Protein AF-A0A8T1TJT4-F1 (afdb_monomer_lite)

Foldseek 3Di:
DDDDDDDDPPDDPDPDDDDDDDDDDDDDDPDPPDPPPPPPPDPPDDDPVNVVVVVVVVVVVVVVVVVVVVVVVVVVVVVVVVVVVVVVVVVVVVVVVVVVVVVVVPPDDD

pLDDT: mean 75.0, std 23.36, range [30.12, 98.81]

Sequence (110 aa):
AEDVKPIDLTVQVELGGAEAPARPAGEEGAADGGPADHSYSLSSGTTAEELLRKLNEQRDIIALLQVKMKEMKGSIRRLRLAEAQLREEIREKDRLLHAASAGARKRPGL

Structure (mmCIF, N/CA/C/O backbone):
data_AF-A0A8T1TJT4-F1
#
_entry.id   AF-A0A8T1TJT4-F1
#
loop_
_atom_site.group_PDB
_atom_site.id
_atom_site.type_symbol
_atom_site.label_atom_id
_atom_site.label_alt_id
_atom_site.label_comp_id
_atom_site.label_asym_id
_atom_site.label_entity_id
_atom_site.label_seq_id
_atom_site.pdbx_PDB_ins_code
_atom_site.Cartn_x
_atom_site.Cartn_y
_atom_site.Cartn_z
_atom_site.occupancy
_atom_site.B_iso_or_equiv
_atom_site.auth_seq_id
_atom_site.auth_comp_id
_atom_site.auth_asym_id
_atom_site.auth_atom_id
_atom_site.pdbx_PDB_model_num
ATOM 1 N N . ALA A 1 1 ? -5.497 32.838 2.176 1.00 50.53 1 ALA A N 1
ATOM 2 C CA . ALA A 1 1 ? -4.941 31.968 1.127 1.00 50.53 1 ALA A CA 1
ATOM 3 C C . ALA A 1 1 ? -3.753 32.718 0.563 1.00 50.53 1 ALA A C 1
ATOM 5 O O . ALA A 1 1 ? -3.949 33.828 0.090 1.00 50.53 1 ALA A O 1
ATOM 6 N N . GLU A 1 2 ? -2.541 32.217 0.780 1.00 54.00 2 GLU A N 1
ATOM 7 C CA . GLU A 1 2 ? -1.324 32.880 0.309 1.00 54.00 2 GLU A CA 1
ATOM 8 C C . GLU A 1 2 ? -1.183 32.650 -1.197 1.00 54.00 2 GLU A C 1
ATOM 10 O O . GLU A 1 2 ? -1.277 31.516 -1.668 1.00 54.00 2 GLU A O 1
ATOM 15 N N . ASP A 1 3 ? -1.028 33.742 -1.943 1.00 62.88 3 ASP A N 1
ATOM 16 C CA . ASP A 1 3 ? -0.839 33.744 -3.391 1.00 62.88 3 ASP A CA 1
ATOM 17 C C . ASP A 1 3 ? 0.568 33.220 -3.710 1.00 62.88 3 ASP A C 1
ATOM 19 O O . ASP A 1 3 ? 1.569 33.934 -3.590 1.00 62.88 3 ASP A O 1
ATOM 23 N N . VAL A 1 4 ? 0.662 31.942 -4.076 1.00 67.19 4 VAL A N 1
ATOM 24 C CA . VAL A 1 4 ? 1.921 31.335 -4.515 1.00 67.19 4 VAL A CA 1
ATOM 25 C C . VAL A 1 4 ? 2.148 31.732 -5.969 1.00 67.19 4 VAL A C 1
ATOM 27 O O . VAL A 1 4 ? 1.482 31.232 -6.876 1.00 67.19 4 VAL A O 1
ATOM 30 N N . LYS A 1 5 ? 3.087 32.654 -6.197 1.00 67.62 5 LYS A N 1
ATOM 31 C CA . LYS A 1 5 ? 3.474 33.060 -7.552 1.00 67.62 5 LYS A CA 1
ATOM 32 C C . LYS A 1 5 ? 4.112 31.877 -8.296 1.00 67.62 5 LYS A C 1
ATOM 34 O O . LYS A 1 5 ? 4.895 31.142 -7.689 1.00 67.62 5 LYS A O 1
ATOM 39 N N . PRO A 1 6 ? 3.798 31.684 -9.588 1.00 69.06 6 PRO A N 1
ATOM 40 C CA . PRO A 1 6 ? 4.359 30.590 -10.365 1.00 69.06 6 PRO A CA 1
ATOM 41 C C . PRO A 1 6 ? 5.875 30.753 -10.492 1.00 69.06 6 PRO A C 1
ATOM 43 O O . PRO A 1 6 ? 6.378 31.852 -10.722 1.00 69.06 6 PRO A O 1
ATOM 46 N N . ILE A 1 7 ? 6.588 29.642 -10.319 1.00 69.62 7 I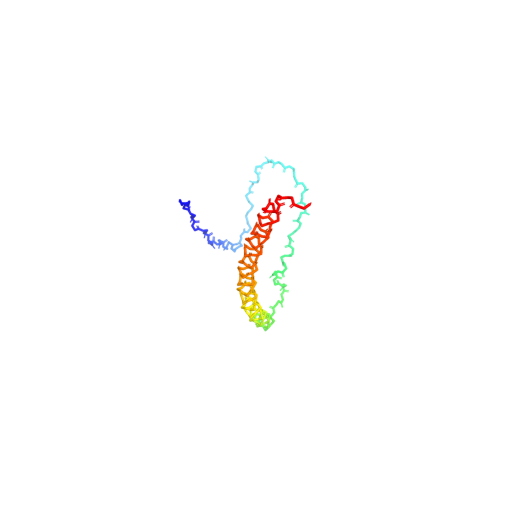LE A N 1
ATOM 47 C CA . ILE A 1 7 ? 8.034 29.563 -10.516 1.00 69.62 7 ILE A CA 1
ATOM 48 C C . ILE A 1 7 ? 8.310 29.734 -12.009 1.00 69.62 7 ILE A C 1
ATOM 50 O O . ILE A 1 7 ? 7.795 28.968 -12.825 1.00 69.62 7 ILE A O 1
ATOM 54 N N . ASP A 1 8 ? 9.111 30.739 -12.347 1.00 65.25 8 ASP A N 1
ATOM 55 C CA . ASP A 1 8 ? 9.571 30.956 -13.711 1.00 65.25 8 ASP A CA 1
ATOM 56 C C . ASP A 1 8 ? 10.710 29.977 -14.024 1.00 65.25 8 ASP A C 1
ATOM 58 O O . ASP A 1 8 ? 11.727 29.938 -13.329 1.00 65.25 8 ASP A O 1
ATOM 62 N N . LEU A 1 9 ? 10.501 29.128 -15.031 1.00 61.22 9 LEU A N 1
ATOM 63 C CA . LEU A 1 9 ? 11.419 28.056 -15.433 1.00 61.22 9 LEU A CA 1
ATOM 64 C C . LEU A 1 9 ? 12.223 28.427 -16.685 1.00 61.22 9 LEU A C 1
ATOM 66 O O . LEU A 1 9 ? 12.801 27.548 -17.326 1.00 61.22 9 LEU A O 1
ATOM 70 N N . THR A 1 10 ? 12.270 29.707 -17.065 1.00 62.38 10 THR A N 1
ATOM 71 C CA . THR A 1 10 ? 13.118 30.143 -18.176 1.00 62.38 10 THR A CA 1
ATOM 72 C C . THR A 1 10 ? 14.591 30.062 -17.781 1.00 62.38 10 THR A C 1
ATOM 74 O O . THR A 1 10 ? 15.169 30.999 -17.232 1.00 62.38 10 THR A O 1
ATOM 77 N N . VAL A 1 11 ? 15.208 28.919 -18.072 1.00 62.62 11 VAL A N 1
ATOM 78 C CA . VAL A 1 11 ? 16.658 28.734 -18.017 1.00 62.62 11 VAL A CA 1
ATOM 79 C C . VAL A 1 11 ? 17.251 29.401 -19.256 1.00 62.62 11 VAL A C 1
ATOM 81 O O . VAL A 1 11 ? 17.084 28.912 -20.374 1.00 62.62 11 VAL A O 1
ATOM 84 N N . GLN A 1 12 ? 17.912 30.543 -19.069 1.00 49.00 12 GLN A N 1
ATOM 85 C CA . GLN A 1 12 ? 18.697 31.176 -20.125 1.00 49.00 12 GLN A CA 1
ATOM 86 C C . GLN A 1 12 ? 19.932 30.307 -20.381 1.00 49.00 12 GLN A C 1
ATOM 88 O O . GLN A 1 12 ? 20.822 30.208 -19.540 1.00 49.00 12 GLN A O 1
ATOM 93 N N . VAL A 1 13 ? 19.955 29.624 -21.524 1.00 55.56 13 VAL A N 1
ATOM 94 C CA . VAL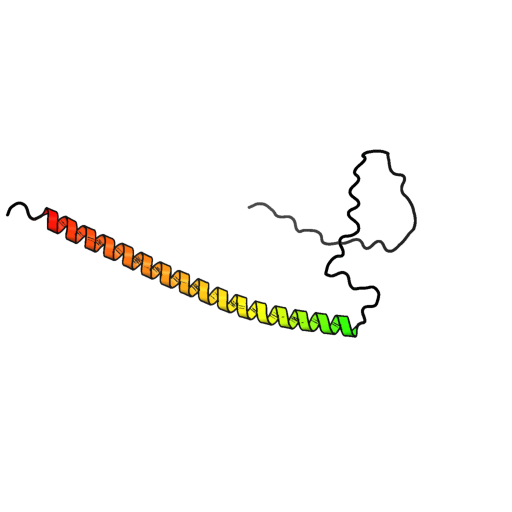 A 1 13 ? 21.132 28.886 -21.990 1.00 55.56 13 VAL A CA 1
ATOM 95 C C . VAL A 1 13 ? 22.000 29.869 -22.768 1.00 55.56 13 VAL A C 1
ATOM 97 O O . VAL A 1 13 ? 21.801 30.065 -23.965 1.00 55.56 13 VAL A O 1
ATOM 100 N N . GLU A 1 14 ? 22.948 30.513 -22.090 1.00 47.53 14 GLU A N 1
ATOM 101 C CA . GLU A 1 14 ? 24.001 31.270 -22.767 1.00 47.53 14 GLU A CA 1
ATOM 102 C C . GLU A 1 14 ? 25.091 30.304 -23.239 1.00 47.53 14 GLU A C 1
ATOM 104 O O . GLU A 1 14 ? 25.872 29.747 -22.466 1.00 47.53 14 GLU A O 1
ATOM 109 N N . LEU A 1 15 ? 25.099 30.065 -24.549 1.00 39.81 15 LEU A N 1
ATOM 110 C CA . LEU A 1 15 ? 26.085 29.251 -25.239 1.00 39.81 15 LEU A CA 1
ATOM 111 C C . LEU A 1 15 ? 27.295 30.125 -25.611 1.00 39.81 15 LEU A C 1
ATOM 113 O O . LEU A 1 15 ? 27.286 30.781 -26.644 1.00 39.81 15 LEU A O 1
ATOM 117 N N . GLY A 1 16 ? 28.338 30.089 -24.779 1.00 39.78 16 GLY A N 1
ATOM 118 C CA . GLY A 1 16 ? 29.734 30.313 -25.172 1.00 39.78 16 GLY A CA 1
ATOM 119 C C . GLY A 1 16 ? 30.153 31.726 -25.603 1.00 39.78 16 GLY A C 1
ATOM 120 O O . GLY A 1 16 ? 29.952 32.141 -26.739 1.00 39.78 16 GLY A O 1
ATOM 121 N N . GLY A 1 17 ? 30.927 32.385 -24.742 1.00 30.12 17 GLY A N 1
ATOM 122 C CA . GLY A 1 17 ? 31.784 33.510 -25.105 1.00 30.12 17 GLY A CA 1
ATOM 123 C C . GLY A 1 17 ? 32.783 33.761 -23.986 1.00 30.12 17 GLY A C 1
ATOM 124 O O . GLY A 1 17 ? 32.392 34.069 -22.867 1.00 30.12 17 GLY A O 1
ATOM 125 N N . ALA A 1 18 ? 34.070 33.555 -24.260 1.00 45.47 18 ALA A N 1
ATOM 126 C CA . ALA A 1 18 ? 35.136 33.877 -23.326 1.00 45.47 18 ALA A CA 1
ATOM 127 C C . ALA A 1 18 ? 35.182 35.394 -23.113 1.00 45.47 18 ALA A C 1
ATOM 129 O O . ALA A 1 18 ? 35.742 36.112 -23.934 1.00 45.47 18 ALA A O 1
ATOM 130 N N . GLU A 1 19 ? 34.625 35.876 -22.008 1.00 32.44 19 GLU A N 1
ATOM 131 C CA . GLU A 1 19 ? 34.892 37.226 -21.530 1.00 32.44 19 GLU A CA 1
ATOM 132 C C . GLU A 1 19 ? 34.807 37.244 -20.006 1.00 32.44 19 GLU A C 1
ATOM 134 O O . GLU A 1 19 ? 33.792 36.911 -19.398 1.00 32.44 19 GLU A O 1
ATOM 139 N N . ALA A 1 20 ? 35.937 37.554 -19.378 1.00 46.50 20 ALA A N 1
ATOM 140 C CA . ALA A 1 20 ? 36.029 37.710 -17.940 1.00 46.50 20 ALA A CA 1
ATOM 141 C C . ALA A 1 20 ? 35.336 39.015 -17.519 1.00 46.50 20 ALA A C 1
ATOM 143 O O . ALA A 1 20 ? 35.726 40.073 -18.014 1.00 46.50 20 ALA A O 1
ATOM 144 N N . PRO A 1 21 ? 34.415 39.004 -16.541 1.00 36.53 21 PRO A N 1
ATOM 145 C CA . PRO A 1 21 ? 34.104 40.203 -15.793 1.00 36.53 21 PRO A CA 1
ATOM 146 C C . PRO A 1 21 ? 34.998 40.247 -14.550 1.00 36.53 21 PRO A C 1
ATOM 148 O O . PRO A 1 21 ? 35.087 39.297 -13.768 1.00 36.53 21 PRO A O 1
ATOM 151 N N . ALA A 1 22 ? 35.698 41.367 -14.394 1.00 40.28 22 ALA A N 1
ATOM 152 C CA . ALA A 1 22 ? 36.523 41.677 -13.238 1.00 40.28 22 ALA A CA 1
ATOM 153 C C . ALA A 1 22 ? 35.759 41.428 -11.923 1.00 40.28 22 ALA A C 1
ATOM 155 O O . ALA A 1 22 ? 34.707 42.018 -11.676 1.00 40.28 22 ALA A O 1
ATOM 156 N N . ARG A 1 23 ? 36.309 40.559 -11.067 1.00 40.22 23 ARG A N 1
ATOM 157 C CA . ARG A 1 23 ? 35.850 40.374 -9.684 1.00 40.22 23 ARG A CA 1
ATOM 158 C C . ARG A 1 23 ? 36.155 41.644 -8.876 1.00 40.22 23 ARG A C 1
ATOM 160 O O . ARG A 1 23 ? 37.324 42.034 -8.842 1.00 40.22 23 ARG A O 1
ATOM 167 N N . PRO A 1 24 ? 35.197 42.255 -8.156 1.00 36.44 24 PRO A N 1
ATOM 168 C CA . PRO A 1 24 ? 35.555 43.024 -6.978 1.00 36.44 24 PRO A CA 1
ATOM 169 C C . PRO A 1 24 ? 36.006 42.045 -5.886 1.00 36.44 24 PRO A C 1
ATOM 171 O O . PRO A 1 24 ? 35.391 41.003 -5.660 1.00 36.44 24 PRO A O 1
ATOM 174 N N . ALA A 1 25 ? 37.137 42.364 -5.266 1.00 44.19 25 ALA A N 1
ATOM 175 C CA . ALA A 1 25 ? 37.722 41.618 -4.166 1.00 44.19 25 ALA A CA 1
ATOM 176 C C . ALA A 1 25 ? 36.736 41.481 -2.994 1.00 44.19 25 ALA A C 1
ATOM 178 O O . ALA A 1 25 ? 36.171 42.474 -2.538 1.00 44.19 25 ALA A O 1
ATOM 179 N N . GLY A 1 26 ? 36.581 40.259 -2.489 1.00 36.88 26 GLY A N 1
ATOM 180 C CA . GLY A 1 26 ? 35.827 39.979 -1.275 1.00 36.88 26 GLY A CA 1
ATOM 181 C C . GLY A 1 26 ? 35.605 38.484 -1.075 1.00 36.88 26 GLY A C 1
ATOM 182 O O . GLY A 1 26 ? 34.898 37.864 -1.855 1.00 36.88 26 GLY A O 1
ATOM 183 N N . GLU A 1 27 ? 36.201 37.972 -0.000 1.00 35.03 27 GLU A N 1
ATOM 184 C CA . GLU A 1 27 ? 35.888 36.718 0.698 1.00 35.03 27 GLU A CA 1
ATOM 185 C C . GLU A 1 27 ? 36.524 35.416 0.179 1.00 35.03 27 GLU A C 1
ATOM 187 O O . GLU A 1 27 ? 36.109 34.763 -0.777 1.00 35.03 27 GLU A O 1
ATOM 192 N N . GLU A 1 28 ? 37.570 35.039 0.920 1.00 46.28 28 GLU A N 1
ATOM 193 C CA . GLU A 1 28 ? 38.125 33.701 1.035 1.00 46.28 28 GLU A CA 1
ATOM 194 C C . GLU A 1 28 ? 37.041 32.712 1.478 1.00 46.28 28 GLU A C 1
ATOM 196 O O . GLU A 1 28 ? 36.452 32.824 2.551 1.00 46.28 28 GLU A O 1
ATOM 201 N N . GLY A 1 29 ? 36.821 31.700 0.649 1.00 34.50 29 GLY A N 1
ATOM 202 C CA . GLY A 1 29 ? 36.000 30.543 0.960 1.00 34.50 29 GLY A CA 1
ATOM 203 C C . GLY A 1 29 ? 36.506 29.381 0.131 1.00 34.50 29 GLY A C 1
ATOM 204 O O . GLY A 1 29 ? 35.986 29.101 -0.945 1.00 34.50 29 GLY A O 1
ATOM 205 N N . ALA A 1 30 ? 37.574 28.742 0.606 1.00 47.81 30 ALA A N 1
ATOM 206 C CA . ALA A 1 30 ? 38.040 27.470 0.082 1.00 47.81 30 ALA A CA 1
ATOM 207 C C . ALA A 1 30 ? 36.956 26.407 0.322 1.00 47.81 30 ALA A C 1
ATOM 209 O O . ALA A 1 30 ? 36.901 25.770 1.370 1.00 47.81 30 ALA A O 1
ATOM 210 N N . ALA A 1 31 ? 36.082 26.236 -0.660 1.00 45.81 31 ALA A N 1
ATOM 211 C CA . ALA A 1 31 ? 35.282 25.042 -0.847 1.00 45.81 31 ALA A CA 1
ATOM 212 C C . ALA A 1 31 ? 35.453 24.648 -2.312 1.00 45.81 31 ALA A C 1
ATOM 214 O O . ALA A 1 31 ? 34.653 25.012 -3.171 1.00 45.81 31 ALA A O 1
ATOM 215 N N . ASP A 1 32 ? 36.544 23.933 -2.589 1.00 43.97 32 ASP A N 1
ATOM 216 C CA . ASP A 1 32 ? 36.692 23.117 -3.793 1.00 43.97 32 ASP A CA 1
ATOM 217 C C . ASP A 1 32 ? 35.679 21.964 -3.712 1.00 43.97 32 ASP A C 1
ATOM 219 O O . ASP A 1 32 ? 35.994 20.813 -3.426 1.00 43.97 32 ASP A O 1
ATOM 223 N N . GLY A 1 33 ? 34.403 22.316 -3.848 1.00 42.25 33 GLY A N 1
ATOM 224 C CA . GLY A 1 33 ? 33.363 21.410 -4.283 1.00 42.25 33 GLY A CA 1
ATOM 225 C C . GLY A 1 33 ? 33.403 21.428 -5.797 1.00 42.25 33 GLY A C 1
ATOM 226 O O . GLY A 1 33 ? 32.658 22.186 -6.420 1.00 42.25 33 GLY A O 1
ATOM 227 N N . GLY A 1 34 ? 34.306 20.629 -6.375 1.00 46.41 34 GLY A N 1
ATOM 228 C CA . GLY A 1 34 ? 34.275 20.300 -7.797 1.00 46.41 34 GLY A CA 1
ATOM 229 C C . GLY A 1 34 ? 32.851 19.924 -8.225 1.00 46.41 34 GLY A C 1
ATOM 230 O O . GLY A 1 34 ? 32.058 19.498 -7.375 1.00 46.41 34 GLY A O 1
ATOM 231 N N . PRO A 1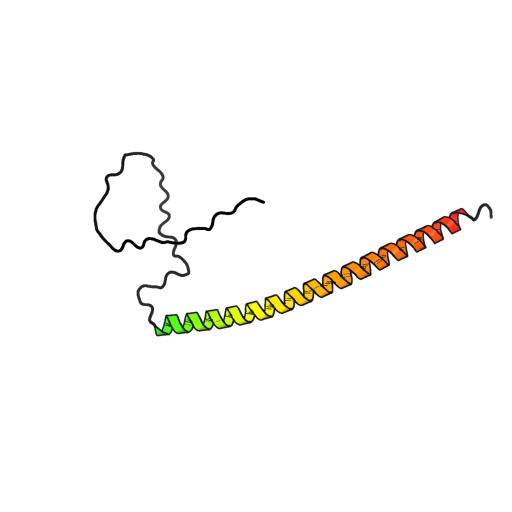 35 ? 32.500 20.131 -9.509 1.00 51.84 35 PRO A N 1
ATOM 232 C CA . PRO A 1 35 ? 31.126 20.034 -9.980 1.00 51.84 35 PRO A CA 1
ATOM 233 C C . PRO A 1 35 ? 30.577 18.703 -9.502 1.00 51.84 35 PRO A C 1
ATOM 235 O O . PRO A 1 35 ? 31.138 17.661 -9.830 1.00 51.84 35 PRO A O 1
ATOM 238 N N . ALA A 1 36 ? 29.546 18.749 -8.657 1.00 56.41 36 ALA A N 1
ATOM 239 C CA . ALA A 1 36 ? 28.845 17.550 -8.257 1.00 56.41 36 ALA A CA 1
ATOM 240 C C . ALA A 1 36 ? 28.534 16.808 -9.554 1.00 56.41 36 ALA A C 1
ATOM 242 O O . ALA A 1 36 ? 27.808 17.348 -10.390 1.00 56.41 36 ALA A O 1
ATOM 243 N N . ASP A 1 37 ? 29.145 15.640 -9.750 1.00 54.94 37 ASP A N 1
ATOM 244 C CA . ASP A 1 37 ? 28.828 14.756 -10.858 1.00 54.94 37 ASP A CA 1
ATOM 245 C C . ASP A 1 37 ? 27.328 14.490 -10.751 1.00 54.94 37 ASP A C 1
ATOM 247 O O . ASP A 1 37 ? 26.870 13.665 -9.953 1.00 54.94 37 ASP A O 1
ATOM 251 N N . HIS A 1 38 ? 26.518 15.284 -11.455 1.00 58.06 38 HIS A N 1
ATOM 252 C CA . HIS A 1 38 ? 25.082 15.123 -11.412 1.00 58.06 38 HIS A CA 1
ATOM 253 C C . HIS A 1 38 ? 24.844 13.703 -11.913 1.00 58.06 38 HIS A C 1
ATOM 255 O O . HIS A 1 38 ? 25.249 13.369 -13.020 1.00 58.06 38 HIS A O 1
ATOM 261 N N . SER A 1 39 ? 24.195 12.845 -11.121 1.00 64.00 39 SER A N 1
ATOM 262 C CA . SER A 1 39 ? 23.951 11.439 -11.500 1.00 64.00 39 SER A CA 1
ATOM 263 C C . SER A 1 39 ? 23.145 11.273 -12.800 1.00 64.00 39 SER A C 1
ATOM 265 O O . SER A 1 39 ? 22.955 10.156 -13.275 1.00 64.00 39 SER A O 1
ATOM 267 N N . TYR A 1 40 ? 22.675 12.379 -13.379 1.00 63.38 40 TYR A N 1
ATOM 268 C CA . TYR A 1 40 ? 21.975 12.454 -14.655 1.00 63.38 40 TYR A CA 1
ATOM 269 C C . TYR A 1 40 ? 22.778 13.146 -15.764 1.00 63.38 40 TYR A C 1
ATOM 271 O O . TYR A 1 40 ? 22.288 13.221 -16.890 1.00 63.38 40 TYR A O 1
ATOM 279 N N . SER A 1 41 ? 23.988 13.639 -15.480 1.00 65.88 41 SER A N 1
ATOM 280 C CA . SER A 1 41 ? 24.902 14.123 -16.509 1.00 65.88 41 SER A CA 1
ATOM 281 C C . SER A 1 41 ? 25.223 12.964 -17.437 1.00 65.88 41 SER A C 1
ATOM 283 O O . SER A 1 41 ? 25.795 11.947 -17.040 1.00 65.88 41 SER A O 1
ATOM 285 N N . LEU A 1 42 ? 24.794 13.102 -18.685 1.00 64.81 42 LEU A N 1
ATOM 286 C CA . LEU A 1 42 ? 25.139 12.161 -19.729 1.00 64.81 42 LEU A CA 1
ATOM 287 C C . LEU A 1 42 ? 26.652 12.248 -19.952 1.00 64.81 42 LEU A C 1
ATOM 289 O O . LEU A 1 42 ? 27.193 13.347 -20.082 1.00 64.81 42 LEU A O 1
ATOM 293 N N . SER A 1 43 ? 27.346 11.108 -19.972 1.00 69.81 43 SER A N 1
ATOM 294 C CA . SER A 1 43 ? 28.773 11.111 -20.283 1.00 69.81 43 SER A CA 1
ATOM 295 C C . SER A 1 43 ? 28.986 11.669 -21.691 1.00 69.81 43 SER A C 1
ATOM 297 O O . SER A 1 43 ? 28.199 11.387 -22.605 1.00 69.81 43 SER A O 1
ATOM 299 N N . SER A 1 44 ? 30.055 12.450 -21.870 1.00 56.88 44 SER A N 1
ATOM 300 C CA . SER A 1 44 ? 30.541 12.866 -23.187 1.00 56.88 44 SER A CA 1
ATOM 301 C C . SER A 1 44 ? 30.802 11.609 -24.026 1.00 56.88 44 SER A C 1
ATOM 303 O O . SER A 1 44 ? 31.810 10.937 -23.830 1.00 56.88 44 SER A O 1
ATOM 305 N N . GLY A 1 45 ? 29.854 11.242 -24.896 1.00 67.31 45 GLY A N 1
ATOM 306 C CA . GLY A 1 45 ? 29.885 9.993 -25.673 1.00 67.31 45 GLY A CA 1
ATOM 307 C C . GLY A 1 45 ? 28.580 9.190 -25.709 1.00 67.31 45 GLY A C 1
ATOM 308 O O . GLY A 1 45 ? 28.535 8.159 -26.372 1.00 67.31 45 GLY A O 1
ATOM 309 N N . THR A 1 46 ? 27.519 9.639 -25.036 1.00 76.62 46 THR A N 1
ATOM 310 C CA . THR A 1 46 ? 26.216 8.954 -25.073 1.00 76.62 46 THR A CA 1
ATOM 311 C C . THR A 1 46 ? 25.636 8.922 -26.483 1.00 76.62 46 THR A C 1
ATOM 313 O O . THR A 1 46 ? 25.481 9.956 -27.137 1.00 76.62 46 THR A O 1
ATOM 316 N N . THR A 1 47 ? 25.277 7.728 -26.949 1.00 86.81 47 THR A N 1
ATOM 317 C CA . THR A 1 47 ? 24.629 7.567 -28.255 1.00 86.81 47 THR A CA 1
ATOM 318 C C . THR A 1 47 ? 23.117 7.782 -28.146 1.00 86.81 47 THR A C 1
ATOM 320 O O . THR A 1 47 ? 22.508 7.593 -27.090 1.00 86.81 47 THR A O 1
ATOM 323 N N . ALA A 1 48 ? 22.470 8.155 -29.254 1.00 88.62 48 ALA A N 1
ATOM 324 C CA . ALA A 1 48 ? 21.012 8.294 -29.291 1.00 88.62 48 ALA A CA 1
ATOM 325 C C . ALA A 1 48 ? 20.286 6.980 -28.932 1.00 88.62 48 ALA A C 1
ATOM 327 O O . ALA A 1 48 ? 19.220 7.009 -28.319 1.00 88.62 48 ALA A O 1
ATOM 328 N N . GLU A 1 49 ? 20.876 5.827 -29.264 1.00 91.06 49 GLU A N 1
ATOM 329 C CA . GLU A 1 49 ? 20.333 4.510 -28.920 1.00 91.06 49 GLU A CA 1
ATOM 330 C C . GLU A 1 49 ? 20.345 4.259 -27.404 1.00 91.06 49 GLU A C 1
ATOM 332 O O . GLU A 1 49 ? 19.348 3.807 -26.838 1.00 91.06 49 GLU A O 1
ATOM 337 N N . GLU A 1 50 ? 21.439 4.602 -26.722 1.00 91.50 50 GLU A N 1
ATOM 338 C CA . GLU A 1 50 ? 21.540 4.495 -25.263 1.00 91.50 50 GLU A CA 1
ATOM 339 C C . GLU A 1 50 ? 20.538 5.410 -24.555 1.00 91.50 50 GLU A C 1
ATOM 341 O O . GLU A 1 50 ? 19.911 5.001 -23.576 1.00 91.50 50 GLU A O 1
ATOM 346 N N . LEU A 1 51 ? 20.339 6.629 -25.068 1.00 93.75 51 LEU A N 1
ATOM 347 C CA . LEU A 1 51 ? 19.337 7.553 -24.540 1.00 93.75 51 LEU A CA 1
ATOM 348 C C . LEU A 1 51 ? 17.922 6.969 -24.672 1.00 93.75 51 LEU A C 1
ATOM 350 O O . LEU A 1 51 ? 17.156 6.971 -23.708 1.00 93.75 51 LEU A O 1
ATOM 354 N N . LEU A 1 52 ? 17.581 6.432 -25.848 1.00 94.88 52 LEU A N 1
ATOM 355 C CA . LEU A 1 52 ? 16.284 5.797 -26.091 1.00 94.88 52 LEU A CA 1
ATOM 356 C C . LEU A 1 52 ? 16.064 4.583 -25.182 1.00 94.88 52 LEU A C 1
ATOM 358 O O . LEU A 1 52 ? 14.968 4.415 -24.644 1.00 94.88 52 LEU A O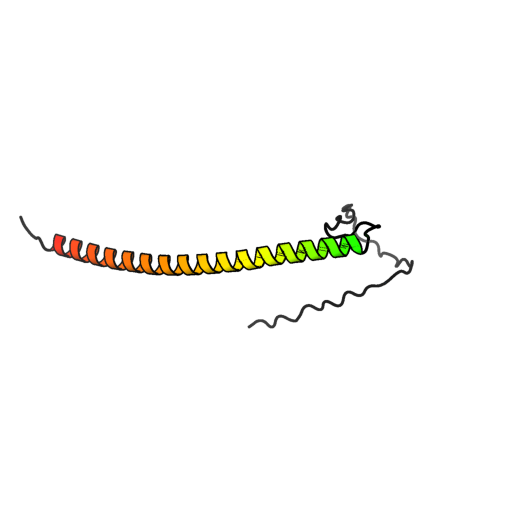 1
ATOM 362 N N . ARG A 1 53 ? 17.102 3.766 -24.965 1.00 95.00 53 ARG A N 1
ATOM 363 C CA . ARG A 1 53 ? 17.055 2.634 -24.033 1.00 95.00 53 ARG A CA 1
ATOM 364 C C . ARG A 1 53 ? 16.747 3.098 -22.608 1.00 95.00 53 ARG A C 1
ATOM 366 O O . ARG A 1 53 ? 15.781 2.617 -22.021 1.00 95.00 53 ARG A O 1
ATOM 373 N N . LYS A 1 54 ? 17.474 4.100 -22.100 1.00 94.62 54 LYS A N 1
ATOM 374 C CA . LYS A 1 54 ? 17.239 4.679 -20.764 1.00 94.62 54 LYS A CA 1
ATOM 375 C C . LYS A 1 54 ? 15.843 5.285 -20.617 1.00 94.62 54 LYS A C 1
ATOM 377 O O . LYS A 1 54 ? 15.215 5.129 -19.575 1.00 94.62 54 LYS A O 1
ATOM 382 N N . LEU A 1 55 ? 15.327 5.956 -21.648 1.00 96.00 55 LEU A N 1
ATOM 383 C CA . LEU A 1 55 ? 13.964 6.499 -21.625 1.00 96.00 55 LEU A CA 1
ATOM 384 C C . LEU A 1 55 ? 12.905 5.395 -21.528 1.00 96.00 55 LEU A C 1
ATOM 386 O O . LEU A 1 55 ? 11.901 5.571 -20.839 1.00 96.00 55 LEU A O 1
ATOM 390 N N . ASN A 1 56 ? 13.115 4.257 -22.191 1.00 96.69 56 ASN A N 1
ATOM 391 C CA . ASN A 1 56 ? 12.209 3.115 -22.075 1.00 96.69 56 ASN A CA 1
ATOM 392 C C . ASN A 1 56 ? 12.298 2.458 -20.692 1.00 96.69 56 ASN A C 1
ATOM 394 O O . ASN A 1 56 ? 11.261 2.224 -20.081 1.00 96.69 56 ASN A O 1
ATOM 398 N N . GLU A 1 57 ? 13.499 2.285 -20.138 1.00 97.75 57 GLU A N 1
ATOM 399 C CA . GLU A 1 57 ? 13.673 1.813 -18.756 1.00 97.75 57 GLU A CA 1
ATOM 400 C C . GLU A 1 57 ? 12.959 2.732 -17.751 1.00 97.75 57 GLU A C 1
ATOM 402 O O . GLU A 1 57 ? 12.266 2.269 -16.846 1.00 97.75 57 GLU A O 1
ATOM 407 N N . GLN A 1 58 ? 13.055 4.053 -17.934 1.00 98.38 58 GLN A N 1
ATOM 408 C CA . GLN A 1 58 ? 12.321 5.015 -17.112 1.00 98.38 58 GLN A CA 1
ATOM 409 C C . GLN A 1 58 ? 10.803 4.869 -17.262 1.00 98.38 58 GLN A C 1
ATOM 411 O O . GLN A 1 58 ? 10.090 4.934 -16.261 1.00 98.38 58 GLN A O 1
ATOM 416 N N . ARG A 1 59 ? 10.290 4.645 -18.479 1.00 98.25 59 ARG A N 1
ATOM 417 C CA . ARG A 1 59 ? 8.858 4.377 -18.704 1.00 98.25 59 ARG A CA 1
ATOM 418 C C . ARG A 1 59 ? 8.401 3.117 -17.970 1.00 98.25 59 ARG A C 1
ATOM 420 O O . ARG A 1 59 ? 7.342 3.150 -17.342 1.00 98.25 59 ARG A O 1
ATOM 427 N N . ASP A 1 60 ? 9.211 2.063 -17.978 1.00 98.38 60 ASP A N 1
ATOM 428 C CA . ASP A 1 60 ? 8.921 0.816 -17.267 1.00 98.38 60 ASP A CA 1
ATOM 429 C C . ASP A 1 60 ? 8.911 1.025 -15.745 1.00 98.38 60 ASP A C 1
ATOM 431 O O . ASP A 1 60 ? 7.974 0.606 -15.058 1.00 98.38 60 ASP A O 1
ATOM 435 N N . ILE A 1 61 ? 9.894 1.758 -15.210 1.00 98.44 61 ILE A N 1
ATOM 436 C CA . ILE A 1 61 ? 9.940 2.136 -13.788 1.00 98.44 61 ILE A CA 1
ATOM 437 C C . ILE A 1 61 ? 8.691 2.938 -13.403 1.00 98.44 61 ILE A C 1
ATOM 439 O O . ILE A 1 61 ? 8.059 2.656 -12.381 1.00 98.44 61 ILE A O 1
ATOM 443 N N . ILE A 1 62 ? 8.294 3.914 -14.222 1.00 98.62 62 ILE A N 1
ATOM 444 C CA . ILE A 1 62 ? 7.092 4.721 -13.979 1.00 98.62 62 ILE A CA 1
ATOM 445 C C . ILE A 1 62 ? 5.841 3.836 -13.959 1.00 98.62 62 ILE A C 1
ATOM 447 O O . ILE A 1 62 ? 5.003 3.996 -13.068 1.00 98.62 62 ILE A O 1
ATOM 451 N N . ALA A 1 63 ? 5.714 2.883 -14.885 1.00 98.69 63 ALA A N 1
ATOM 452 C CA . ALA A 1 63 ? 4.578 1.964 -14.920 1.00 98.69 63 ALA A CA 1
ATOM 453 C C . ALA A 1 63 ? 4.475 1.136 -13.624 1.00 98.69 63 ALA A C 1
ATOM 455 O O . ALA A 1 63 ? 3.394 1.031 -13.035 1.00 98.69 63 ALA A O 1
ATOM 456 N N . LEU A 1 64 ? 5.602 0.623 -13.119 1.00 98.75 64 LEU A N 1
ATOM 457 C CA . LEU A 1 64 ? 5.650 -0.104 -11.846 1.00 98.75 64 LEU A CA 1
ATOM 458 C C . LEU A 1 64 ? 5.255 0.783 -10.659 1.00 98.75 64 LEU A C 1
ATOM 460 O O . LEU A 1 64 ? 4.456 0.372 -9.810 1.00 98.75 64 LEU A O 1
ATOM 464 N N . LEU A 1 65 ? 5.762 2.018 -10.611 1.00 98.81 65 LEU A N 1
ATOM 465 C CA . LEU A 1 65 ? 5.417 2.976 -9.560 1.00 98.81 65 LEU A CA 1
ATOM 466 C C . LEU A 1 65 ? 3.920 3.300 -9.558 1.00 98.81 65 LEU A C 1
ATOM 468 O O . LEU A 1 65 ? 3.303 3.329 -8.494 1.00 98.81 65 LEU A O 1
ATOM 472 N N . GLN A 1 66 ? 3.301 3.475 -10.726 1.00 98.69 66 GLN A N 1
ATOM 473 C CA . GLN A 1 66 ? 1.865 3.746 -10.831 1.00 98.69 66 GLN A CA 1
ATOM 474 C C . GLN A 1 66 ? 1.011 2.597 -10.280 1.00 98.69 66 GLN A C 1
ATOM 476 O O . GLN A 1 66 ? 0.061 2.838 -9.524 1.00 98.69 66 GLN A O 1
ATOM 481 N N . VAL A 1 67 ? 1.362 1.348 -10.602 1.00 98.75 67 VAL A N 1
ATOM 482 C CA . VAL A 1 67 ? 0.694 0.166 -10.035 1.00 98.75 67 VAL A CA 1
ATOM 483 C C . VAL A 1 67 ? 0.870 0.147 -8.519 1.00 98.75 67 VAL A C 1
ATOM 485 O O . VAL A 1 67 ? -0.119 0.033 -7.788 1.00 98.75 67 VAL A O 1
ATOM 488 N N . LYS A 1 68 ? 2.096 0.366 -8.027 1.00 98.75 68 LYS A N 1
ATOM 489 C CA . LYS A 1 68 ? 2.372 0.358 -6.588 1.00 98.75 68 LYS A CA 1
ATOM 490 C C . LYS A 1 68 ? 1.602 1.440 -5.837 1.00 98.75 68 LYS A C 1
ATOM 492 O O . LYS A 1 68 ? 1.025 1.178 -4.781 1.00 98.75 68 LYS A O 1
ATOM 497 N N . MET A 1 69 ? 1.518 2.643 -6.397 1.00 98.81 69 MET A N 1
ATOM 498 C CA . MET A 1 69 ? 0.730 3.737 -5.830 1.00 98.81 69 MET A CA 1
ATOM 499 C C . MET A 1 69 ? -0.760 3.388 -5.759 1.00 98.81 69 MET A C 1
ATOM 501 O O . MET A 1 69 ? -1.428 3.715 -4.772 1.00 98.81 69 MET A O 1
ATOM 505 N N . LYS A 1 70 ? -1.300 2.702 -6.773 1.00 98.69 70 LYS A N 1
ATOM 506 C CA . LYS A 1 70 ? -2.694 2.236 -6.772 1.00 98.69 70 LYS A CA 1
ATOM 507 C C . LYS A 1 70 ? -2.936 1.200 -5.673 1.00 98.69 70 LYS A C 1
ATOM 509 O O . LYS A 1 70 ? -3.924 1.318 -4.944 1.00 98.69 70 LYS A O 1
ATOM 514 N N . GLU A 1 71 ? -2.031 0.239 -5.507 1.00 98.62 71 GLU A N 1
ATOM 515 C CA . GLU A 1 71 ? -2.093 -0.744 -4.418 1.00 98.62 71 GLU A CA 1
ATOM 516 C C . GLU A 1 71 ? -2.049 -0.074 -3.043 1.00 98.62 71 GLU A C 1
ATOM 518 O O . GLU A 1 71 ? -2.904 -0.342 -2.196 1.00 98.62 71 GLU A O 1
ATOM 523 N N . MET A 1 72 ? -1.097 0.841 -2.834 1.00 98.81 72 MET A N 1
ATOM 524 C CA . MET A 1 72 ? -0.953 1.581 -1.580 1.00 98.81 72 MET A CA 1
ATOM 525 C C . MET A 1 72 ? -2.212 2.387 -1.256 1.00 98.81 72 MET A C 1
ATOM 527 O O . MET A 1 72 ? -2.698 2.336 -0.127 1.00 98.81 72 MET A O 1
ATOM 531 N N . LYS A 1 73 ? -2.803 3.065 -2.248 1.00 98.75 73 LYS A N 1
ATOM 532 C CA . LYS A 1 73 ? -4.077 3.784 -2.086 1.00 98.75 73 LYS A CA 1
ATOM 533 C C . LYS A 1 73 ? -5.207 2.843 -1.651 1.00 98.75 73 LYS A C 1
ATOM 535 O O . LYS A 1 73 ? -5.990 3.188 -0.766 1.00 98.75 73 LYS A O 1
ATOM 540 N N . GLY A 1 74 ? -5.268 1.643 -2.232 1.00 98.62 74 GLY A N 1
ATOM 541 C CA . GLY A 1 74 ? -6.208 0.597 -1.827 1.00 98.62 74 GLY A CA 1
ATOM 542 C C . GLY A 1 74 ? -5.996 0.136 -0.382 1.00 98.62 74 GLY A C 1
ATOM 543 O O . GLY A 1 74 ? -6.959 0.037 0.379 1.00 98.62 74 GLY A O 1
ATOM 544 N N . SER A 1 75 ? -4.744 -0.087 0.020 1.00 98.75 75 SER A N 1
ATOM 545 C CA . SER A 1 75 ? -4.388 -0.459 1.395 1.00 98.75 75 SER A CA 1
ATOM 546 C C . SER A 1 75 ? -4.754 0.628 2.403 1.00 98.75 75 SER A C 1
ATOM 548 O O . SER A 1 75 ? -5.387 0.317 3.407 1.00 98.75 75 SER A O 1
ATOM 550 N N . ILE A 1 76 ? -4.463 1.900 2.111 1.00 98.81 76 ILE A N 1
ATOM 551 C CA . ILE A 1 76 ? -4.848 3.030 2.972 1.00 98.81 76 ILE A CA 1
ATOM 552 C C . ILE A 1 76 ? -6.367 3.071 3.166 1.00 98.81 76 ILE A C 1
ATOM 554 O O . ILE A 1 76 ? -6.841 3.243 4.287 1.00 98.81 76 ILE A O 1
ATOM 558 N N . ARG A 1 77 ? -7.151 2.878 2.096 1.00 98.81 77 ARG A N 1
ATOM 559 C CA . ARG A 1 77 ? -8.617 2.851 2.200 1.00 98.81 77 ARG A CA 1
ATOM 560 C C . ARG A 1 77 ? -9.099 1.714 3.103 1.00 98.81 77 ARG A C 1
ATOM 562 O O . ARG A 1 77 ? -9.953 1.955 3.951 1.00 98.81 77 ARG A O 1
ATOM 569 N N . ARG A 1 78 ? -8.553 0.502 2.947 1.00 98.69 78 ARG A N 1
ATOM 570 C CA . ARG A 1 78 ? -8.898 -0.646 3.804 1.00 98.69 78 ARG A CA 1
ATOM 571 C C . ARG A 1 78 ? -8.543 -0.395 5.267 1.00 98.69 78 ARG A C 1
ATOM 573 O O . ARG A 1 78 ? -9.376 -0.645 6.127 1.00 98.69 78 ARG A O 1
ATOM 580 N N . LEU A 1 79 ? -7.354 0.145 5.535 1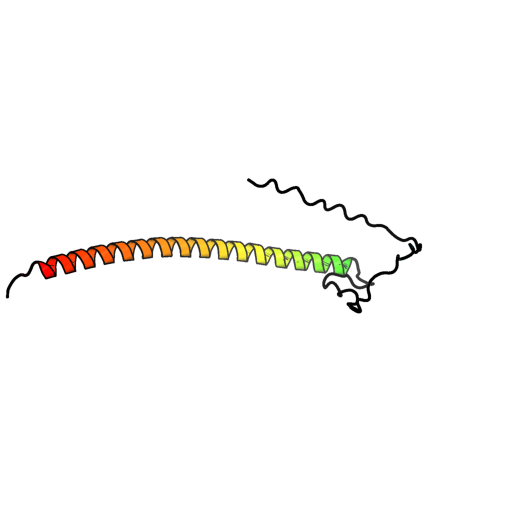.00 98.81 79 LEU A N 1
ATOM 581 C CA . LEU A 1 79 ? -6.912 0.463 6.894 1.00 98.81 79 LEU A CA 1
ATOM 582 C C . LEU A 1 79 ? -7.822 1.497 7.559 1.00 98.81 79 LEU A C 1
ATOM 584 O O . LEU A 1 79 ? -8.222 1.293 8.696 1.00 98.81 79 LEU A O 1
ATOM 588 N N . ARG A 1 80 ? -8.223 2.552 6.841 1.00 98.75 80 ARG A N 1
ATOM 589 C CA . ARG A 1 80 ? -9.162 3.556 7.370 1.00 98.75 80 ARG A CA 1
ATOM 590 C C . ARG A 1 80 ? -10.539 2.973 7.692 1.00 98.75 80 ARG A C 1
ATOM 592 O O . ARG A 1 80 ? -11.133 3.349 8.696 1.00 98.75 80 ARG A O 1
ATOM 599 N N . LEU A 1 81 ? -11.049 2.064 6.856 1.00 98.81 81 LEU A N 1
ATOM 600 C CA . LEU A 1 81 ? -12.318 1.376 7.125 1.00 98.81 81 LEU A CA 1
ATOM 601 C C . LEU A 1 81 ? -12.214 0.477 8.363 1.00 98.81 81 LEU A C 1
ATOM 603 O O . LEU A 1 81 ? -13.072 0.553 9.237 1.00 98.81 81 LEU A O 1
ATOM 607 N N . ALA A 1 82 ? -11.147 -0.320 8.458 1.00 98.75 82 ALA A N 1
ATOM 608 C CA . ALA A 1 82 ? -10.900 -1.174 9.615 1.00 98.75 82 ALA A CA 1
ATOM 609 C C . ALA A 1 82 ? -10.718 -0.350 10.901 1.00 98.75 82 ALA A C 1
ATOM 611 O O . ALA A 1 82 ? -11.289 -0.682 11.934 1.00 98.75 82 ALA A O 1
ATOM 612 N N . GLU A 1 83 ? -9.985 0.764 10.836 1.00 98.75 83 GLU A N 1
ATOM 613 C CA . GLU A 1 83 ? -9.814 1.679 11.967 1.00 98.75 83 GLU A CA 1
ATOM 614 C C . GLU A 1 83 ? -11.161 2.240 12.445 1.00 98.75 83 GLU A C 1
ATOM 616 O O . GLU A 1 83 ? -11.428 2.254 13.647 1.00 98.75 83 GLU A O 1
ATOM 621 N N . ALA A 1 84 ? -12.028 2.674 11.525 1.00 98.69 84 ALA A N 1
ATOM 622 C CA . ALA A 1 84 ? -13.350 3.187 11.874 1.00 98.69 84 ALA A CA 1
ATOM 623 C C . ALA A 1 84 ? -14.204 2.125 12.588 1.00 98.69 84 ALA A C 1
ATOM 625 O O . ALA A 1 84 ? -14.779 2.418 13.637 1.00 98.69 84 ALA A O 1
ATOM 626 N N . GLN A 1 85 ? -14.217 0.892 12.070 1.00 98.56 85 GLN A N 1
ATOM 627 C CA . GLN A 1 85 ? -14.931 -0.237 12.676 1.00 98.56 85 GLN A CA 1
ATOM 628 C C . GLN A 1 85 ? -14.407 -0.556 14.081 1.00 98.56 85 GLN A C 1
ATOM 630 O O . GLN A 1 85 ? -15.187 -0.655 15.026 1.00 98.56 85 GLN A O 1
ATOM 635 N N . LEU A 1 86 ? -13.085 -0.636 14.255 1.00 98.81 86 LEU A N 1
ATOM 636 C CA . LEU A 1 86 ? -12.475 -0.897 15.561 1.00 98.81 86 LEU A CA 1
ATOM 637 C C . LEU A 1 86 ? -12.782 0.218 16.569 1.00 98.81 86 LEU A C 1
ATOM 639 O O . LEU A 1 86 ? -13.062 -0.054 17.735 1.00 98.81 86 LEU A O 1
ATOM 643 N N . ARG A 1 87 ? -12.787 1.484 16.133 1.00 98.62 87 ARG A N 1
ATOM 644 C CA . ARG A 1 87 ? -13.169 2.620 16.989 1.00 98.62 87 ARG A CA 1
ATOM 645 C C . ARG A 1 87 ? -14.636 2.570 17.416 1.00 98.62 87 ARG A C 1
ATOM 647 O O . ARG A 1 87 ? -14.963 3.106 18.474 1.00 98.62 87 ARG A O 1
ATOM 654 N N . GLU A 1 88 ? -15.528 2.018 16.599 1.00 98.44 88 GLU A N 1
ATOM 655 C CA . GLU A 1 88 ? -16.929 1.789 16.979 1.00 98.44 88 GLU A CA 1
ATOM 656 C C . GLU A 1 88 ? -17.057 0.641 17.975 1.00 98.44 88 GLU A C 1
ATOM 658 O O . GLU A 1 88 ? -17.731 0.793 18.992 1.00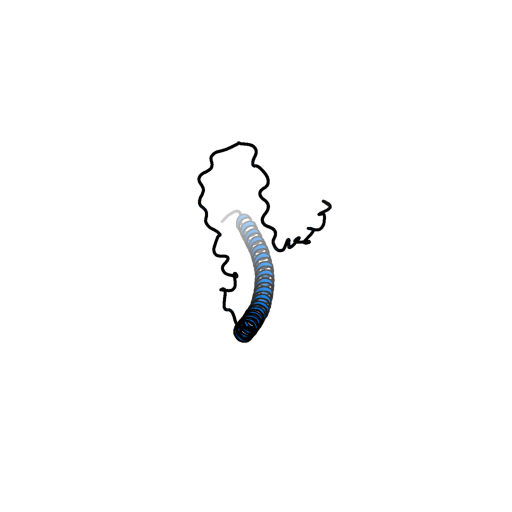 98.44 88 GLU A O 1
ATOM 663 N N . GLU A 1 89 ? -16.347 -0.461 17.740 1.00 98.50 89 GLU A N 1
ATOM 664 C CA . GLU A 1 89 ? -16.334 -1.615 18.638 1.00 98.50 89 GLU A CA 1
ATOM 665 C C . GLU A 1 89 ? -15.797 -1.256 20.032 1.00 98.50 89 GLU A C 1
ATOM 667 O O . GLU A 1 89 ? -16.369 -1.673 21.038 1.00 98.50 89 GLU A O 1
ATOM 672 N N . ILE A 1 90 ? -14.743 -0.435 20.109 1.00 98.50 90 ILE A N 1
ATOM 673 C CA . ILE A 1 90 ? -14.220 0.091 21.380 1.00 98.50 90 ILE A CA 1
ATOM 674 C C . ILE A 1 90 ? -15.295 0.905 22.104 1.00 98.50 90 ILE A C 1
ATOM 676 O O . ILE A 1 90 ? -15.584 0.631 23.265 1.00 98.50 90 ILE A O 1
ATOM 680 N N . ARG A 1 91 ? -15.949 1.845 21.406 1.00 98.31 91 ARG A N 1
ATOM 681 C CA . ARG A 1 91 ? -17.020 2.668 21.993 1.00 98.31 91 ARG A CA 1
ATOM 682 C C . ARG A 1 91 ? -18.163 1.817 22.543 1.00 98.31 91 ARG A C 1
ATOM 684 O O . ARG A 1 91 ? -18.710 2.146 23.592 1.00 98.31 91 ARG A O 1
ATOM 691 N N . GLU A 1 92 ? -18.537 0.746 21.851 1.00 98.06 92 GLU A N 1
ATOM 692 C CA . GLU A 1 92 ? -19.593 -0.154 22.316 1.00 98.06 92 GLU A CA 1
ATOM 693 C C . GLU A 1 92 ? -19.152 -0.980 23.530 1.00 98.06 92 GLU A C 1
ATOM 695 O O . GLU A 1 92 ? -19.881 -1.070 24.518 1.00 98.06 92 GLU A O 1
ATOM 700 N N . LYS A 1 93 ? -17.926 -1.512 23.516 1.00 97.62 93 LYS A N 1
ATOM 701 C CA . LYS A 1 93 ? -17.359 -2.219 24.672 1.00 97.62 93 LYS A CA 1
ATOM 702 C C . LYS A 1 93 ? -17.270 -1.318 25.900 1.00 97.62 93 LYS A C 1
ATOM 704 O O . LYS A 1 93 ? -17.650 -1.756 26.983 1.00 97.62 93 LYS A O 1
ATOM 709 N N . ASP A 1 94 ? -16.864 -0.062 25.738 1.00 96.94 94 ASP A N 1
ATOM 710 C CA . ASP A 1 94 ? -16.827 0.912 26.832 1.00 96.94 94 ASP A CA 1
ATOM 711 C C . ASP A 1 94 ? -18.223 1.141 27.427 1.00 96.94 94 ASP A C 1
ATOM 713 O O . ASP A 1 94 ? -18.390 1.135 28.649 1.00 96.94 94 ASP A O 1
ATOM 717 N N . ARG A 1 95 ? -19.264 1.261 26.587 1.00 96.12 95 ARG A N 1
ATOM 718 C CA . ARG A 1 95 ? -20.657 1.359 27.062 1.00 96.12 95 ARG A CA 1
ATOM 719 C C . ARG A 1 95 ? -21.075 0.128 27.860 1.00 96.12 95 ARG A C 1
ATOM 721 O O . ARG A 1 95 ? -21.661 0.277 28.933 1.00 96.12 95 ARG A O 1
ATOM 728 N N . LEU A 1 96 ? -20.766 -1.072 27.369 1.00 95.62 96 LEU A N 1
ATOM 729 C CA . LEU A 1 96 ? -21.091 -2.325 28.053 1.00 95.62 96 LEU A CA 1
ATOM 730 C C . LEU A 1 96 ? -20.349 -2.454 29.391 1.00 95.62 96 LEU A C 1
ATOM 732 O O . LEU A 1 96 ? -20.958 -2.834 30.392 1.00 95.62 96 LEU A O 1
ATOM 736 N N . LEU A 1 97 ? -19.069 -2.078 29.444 1.00 95.12 97 LEU A N 1
ATOM 737 C CA . LEU A 1 97 ? -18.282 -2.045 30.681 1.00 95.12 97 LEU A CA 1
ATOM 738 C C . LEU A 1 97 ? -18.853 -1.037 31.689 1.00 95.12 97 LEU A C 1
ATOM 740 O O . LEU A 1 97 ? -18.962 -1.332 32.885 1.00 95.12 97 LEU A O 1
ATOM 744 N N . HIS A 1 98 ? -19.283 0.138 31.229 1.00 93.62 98 HIS A N 1
ATOM 745 C CA . HIS A 1 98 ? -19.959 1.118 32.077 1.00 93.62 98 HIS A CA 1
ATOM 746 C C . HIS A 1 98 ? -21.306 0.607 32.604 1.00 93.62 98 HIS A C 1
ATOM 748 O O . HIS A 1 98 ? -21.592 0.758 33.792 1.00 93.62 98 HIS A O 1
ATOM 754 N N . ALA A 1 99 ? -22.114 -0.045 31.767 1.00 91.88 99 ALA A N 1
ATOM 755 C CA . ALA A 1 99 ? -23.380 -0.640 32.189 1.00 91.88 99 ALA A CA 1
ATOM 756 C C . ALA A 1 99 ? -23.169 -1.767 33.218 1.00 91.88 99 ALA A C 1
ATOM 758 O O . ALA A 1 99 ? -23.830 -1.790 34.260 1.00 91.88 99 ALA A O 1
ATOM 759 N N . ALA A 1 100 ? -22.201 -2.656 32.979 1.00 89.88 100 ALA A N 1
ATOM 760 C CA . ALA A 1 100 ? -21.856 -3.740 33.895 1.00 89.88 100 ALA A CA 1
ATOM 761 C C . ALA A 1 100 ? -21.341 -3.213 35.249 1.00 89.88 100 ALA A C 1
ATOM 763 O O . ALA A 1 100 ? -21.767 -3.685 36.305 1.00 89.88 100 ALA A O 1
ATOM 764 N N . SER A 1 101 ? -20.485 -2.186 35.242 1.00 82.19 101 SER A N 1
ATOM 765 C CA . SER A 1 101 ? -19.968 -1.559 36.471 1.00 82.19 101 SER A CA 1
ATOM 766 C C . SER A 1 101 ? -21.021 -0.737 37.228 1.00 82.19 101 SER A C 1
ATOM 768 O O . SER A 1 101 ? -20.994 -0.673 38.460 1.00 82.19 101 SER A O 1
ATOM 770 N N . ALA A 1 102 ? -21.991 -0.133 36.535 1.00 76.06 102 ALA A N 1
ATOM 771 C CA . ALA A 1 102 ? -23.150 0.497 37.165 1.00 76.06 102 ALA A CA 1
ATOM 772 C C . ALA A 1 102 ? -24.085 -0.540 37.816 1.00 76.06 102 ALA A C 1
ATOM 774 O O . ALA A 1 102 ? -24.558 -0.317 38.931 1.00 76.06 102 ALA A O 1
ATOM 775 N N . GLY A 1 103 ? -24.298 -1.693 37.172 1.00 65.38 103 GLY A N 1
ATOM 776 C CA . GLY A 1 103 ? -25.055 -2.816 37.736 1.00 65.38 103 GLY A CA 1
ATOM 777 C C . GLY A 1 103 ? -24.376 -3.461 38.951 1.00 65.38 103 GLY A C 1
ATOM 778 O O . GLY A 1 103 ? -25.054 -3.803 39.917 1.00 65.38 103 GLY A O 1
ATOM 779 N N . ALA A 1 104 ? -23.041 -3.552 38.953 1.00 59.78 104 ALA A N 1
ATOM 780 C CA . ALA A 1 104 ? -22.262 -4.070 40.081 1.00 59.78 104 ALA A CA 1
ATOM 781 C C . ALA A 1 104 ? -22.352 -3.174 41.331 1.00 59.78 104 ALA A C 1
ATOM 783 O O . ALA A 1 104 ? -22.501 -3.681 42.439 1.00 59.78 104 ALA A O 1
ATOM 784 N N . ARG A 1 105 ? -22.354 -1.843 41.162 1.00 58.44 105 ARG A N 1
ATOM 785 C CA . ARG A 1 105 ? -22.569 -0.884 42.267 1.00 58.44 105 ARG A CA 1
ATOM 786 C C . ARG A 1 105 ? -24.003 -0.890 42.811 1.00 58.44 105 ARG A C 1
ATOM 788 O O . ARG A 1 105 ? -24.228 -0.435 43.927 1.00 58.44 105 ARG A O 1
ATOM 795 N N . LYS A 1 106 ? -24.968 -1.419 42.049 1.00 55.66 106 LYS A N 1
ATOM 796 C CA . LYS A 1 106 ? -26.379 -1.556 42.444 1.00 55.66 106 LYS A CA 1
ATOM 797 C C . LYS A 1 106 ? -26.694 -2.858 43.194 1.00 55.66 106 LYS A C 1
ATOM 799 O O . LYS A 1 106 ? -27.868 -3.136 43.422 1.00 55.66 106 LYS A O 1
ATOM 804 N N . ARG A 1 107 ? -25.677 -3.621 43.619 1.00 56.16 107 ARG A N 1
ATOM 805 C CA . ARG A 1 107 ? -25.798 -4.614 44.700 1.00 56.16 107 ARG A CA 1
ATOM 806 C C . ARG A 1 107 ? -25.341 -3.996 46.032 1.00 56.16 107 ARG A C 1
ATOM 808 O O . ARG A 1 107 ? -24.197 -4.210 46.427 1.00 56.16 107 ARG A O 1
ATOM 815 N N . PRO A 1 108 ? -26.180 -3.213 46.732 1.00 49.97 108 PRO A N 1
ATOM 816 C CA . PRO A 1 108 ? -25.959 -2.950 48.142 1.00 49.97 108 PRO A CA 1
ATOM 817 C C . PRO A 1 108 ? -26.389 -4.197 48.929 1.00 49.97 108 PRO A C 1
ATOM 819 O O . PRO A 1 108 ? -27.570 -4.522 48.962 1.00 49.97 108 PRO A O 1
ATOM 822 N N . GLY A 1 109 ? -25.430 -4.886 49.546 1.00 57.62 109 GLY A N 1
ATOM 823 C CA . GLY A 1 109 ? -25.694 -5.884 50.588 1.00 57.62 109 GLY A CA 1
ATOM 824 C C . GLY A 1 109 ? -26.058 -7.290 50.102 1.00 57.62 109 GLY A C 1
ATOM 825 O O . GLY A 1 109 ? -27.229 -7.627 49.944 1.00 57.62 109 GLY A O 1
ATOM 826 N N . LEU A 1 110 ? -25.031 -8.125 49.966 1.00 48.03 110 LEU A N 1
ATOM 827 C CA . LEU A 1 110 ? -24.948 -9.395 50.692 1.00 48.03 110 LEU A CA 1
ATOM 828 C C . LEU A 1 110 ? -23.675 -9.338 51.538 1.00 48.03 110 LEU A C 1
ATOM 830 O O . LEU A 1 110 ? -22.679 -8.788 51.010 1.00 48.03 110 LEU A O 1
#

Organism: Chelydra serpentina (NCBI:txid8475)

Radius of gyration: 32.74 Å; chains: 1; bounding box: 64×52×80 Å

Secondary structure (DSSP, 8-state):
----PPPP-----------PPPPPP-------------TT---TT--HHHHHHHHHHHHHHHHHHHHHHHHHHHHHHHHHHHHHHHHHHHHHHHHHHHHHHHHHHT----